Protein AF-H8H0V7-F1 (afdb_monomer_lite)

Organism: Deinococcus gobiensis (strain DSM 21396 / JCM 16679 / CGMCC 1.7299 / I-0) (NCBI:txid745776)

Sequence (82 aa):
MNSSSDSRPAPSDVPLPPGWSRPRELPEARPTLAPALLAFGLAGGTLGLLVSSRAVLVLGALVALLGAGLWAWAAYQETRGE

Radius of gyration: 23.44 Å; chains: 1; bounding box: 33×35×74 Å

Secondary structure (DSSP, 8-state):
-------PPPGGGSPPPTTPPPPP-PPP----SHHHHHHHHHHHHHHHHHTT-HHHHHHHHHHHHHHHHHHHHHHHHHHH--

pLDDT: mean 75.88, std 12.43, range [40.22, 91.88]

Foldseek 3Di:
DDDDDPPDDDPVPDDDDPPDDPDPPDPDPDDDCLVVQLVQLVVQLVVCVVVVPPVSNVSSVVSNVVSVVSVVVVVVVVVVVD

Structure (mmCIF, N/CA/C/O backbone):
data_AF-H8H0V7-F1
#
_entry.id   AF-H8H0V7-F1
#
loop_
_atom_site.group_PDB
_atom_site.id
_atom_site.type_symbol
_atom_site.label_atom_id
_atom_site.label_alt_id
_atom_site.label_comp_id
_atom_site.label_asym_id
_atom_site.label_entity_id
_atom_site.label_seq_id
_atom_site.pdbx_PDB_ins_code
_atom_site.Cartn_x
_atom_site.Cartn_y
_atom_site.Cartn_z
_atom_site.occupancy
_atom_site.B_iso_or_equiv
_atom_site.auth_seq_id
_atom_site.auth_comp_id
_atom_site.auth_asym_id
_atom_site.auth_atom_id
_atom_site.pdbx_PDB_model_num
ATOM 1 N N . MET A 1 1 ? 8.228 19.172 55.467 1.00 40.22 1 MET A N 1
ATOM 2 C CA . MET A 1 1 ? 8.311 19.212 53.991 1.00 40.22 1 MET A CA 1
ATOM 3 C C . MET A 1 1 ? 6.893 19.097 53.462 1.00 40.22 1 MET A C 1
ATOM 5 O O . MET A 1 1 ? 6.269 18.071 53.687 1.00 40.22 1 MET A O 1
ATOM 9 N N . ASN A 1 2 ? 6.356 20.178 52.890 1.00 43.69 2 ASN A N 1
ATOM 10 C CA . ASN A 1 2 ? 4.982 20.237 52.383 1.00 43.69 2 ASN A CA 1
ATOM 11 C C . ASN A 1 2 ? 4.927 19.628 50.976 1.00 43.69 2 ASN A C 1
ATOM 13 O O . ASN A 1 2 ? 5.484 20.200 50.042 1.00 43.69 2 ASN A O 1
ATOM 17 N N . SER A 1 3 ? 4.249 18.491 50.828 1.00 48.88 3 SER A N 1
ATOM 18 C CA . SER A 1 3 ? 3.839 17.948 49.531 1.00 48.88 3 SER A CA 1
ATOM 19 C C . SER A 1 3 ? 2.574 18.674 49.082 1.00 48.88 3 SER A C 1
ATOM 21 O O . SER A 1 3 ? 1.466 18.289 49.444 1.00 48.88 3 SER A O 1
ATOM 23 N N . SER A 1 4 ? 2.738 19.765 48.338 1.00 51.28 4 SER A N 1
ATOM 24 C CA . SER A 1 4 ? 1.632 20.402 47.625 1.00 51.28 4 SER A CA 1
ATOM 25 C C . SER A 1 4 ? 1.227 19.492 46.468 1.00 51.28 4 SER A C 1
ATOM 27 O O . SER A 1 4 ? 1.932 19.412 45.465 1.00 51.28 4 SER A O 1
ATOM 29 N N . SER A 1 5 ? 0.120 18.771 46.624 1.00 56.44 5 SER A N 1
ATOM 30 C CA . SER A 1 5 ? -0.544 18.069 45.530 1.00 56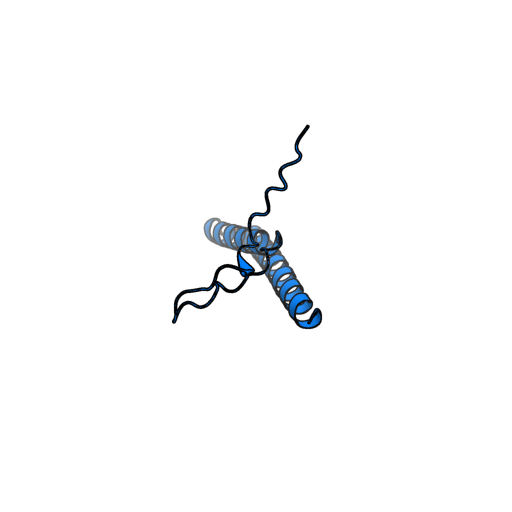.44 5 SER A CA 1
ATOM 31 C C . SER A 1 5 ? -0.944 19.098 44.471 1.00 56.44 5 SER A C 1
ATOM 33 O O . SER A 1 5 ? -1.807 19.940 44.716 1.00 56.44 5 SER A O 1
ATOM 35 N N . ASP A 1 6 ? -0.279 19.062 43.317 1.00 54.41 6 ASP A N 1
ATOM 36 C CA . ASP A 1 6 ? -0.628 19.822 42.115 1.00 54.41 6 ASP A CA 1
ATOM 37 C C . ASP A 1 6 ? -1.930 19.226 41.550 1.00 54.41 6 ASP A C 1
ATOM 39 O O . ASP A 1 6 ? -1.940 18.419 40.622 1.00 54.41 6 ASP A O 1
ATOM 43 N N . SER A 1 7 ? -3.047 19.539 42.211 1.00 58.41 7 SER A N 1
ATOM 44 C CA . SER A 1 7 ? -4.405 19.174 41.809 1.00 58.41 7 SER A CA 1
ATOM 45 C C . SER A 1 7 ? -4.833 20.047 40.632 1.00 58.41 7 SER A C 1
ATOM 47 O O . SER A 1 7 ? -5.749 20.863 40.752 1.00 58.41 7 SER A O 1
ATOM 49 N N . ARG A 1 8 ? -4.156 19.923 39.486 1.00 62.88 8 ARG A N 1
ATOM 50 C CA . ARG A 1 8 ? -4.715 20.453 38.241 1.00 62.88 8 ARG A CA 1
ATOM 51 C C . ARG A 1 8 ? -5.996 19.673 37.945 1.00 62.88 8 ARG A C 1
ATOM 53 O O . ARG A 1 8 ? -5.921 18.447 37.850 1.00 62.88 8 ARG A O 1
ATOM 60 N N . PRO A 1 9 ? -7.156 20.343 37.823 1.00 58.62 9 PRO A N 1
ATOM 61 C CA . PRO A 1 9 ? -8.380 19.676 37.407 1.00 58.62 9 PRO A CA 1
ATOM 62 C C . PRO A 1 9 ? -8.132 19.003 36.059 1.00 58.62 9 PRO A C 1
ATOM 64 O O . PRO A 1 9 ? -7.431 19.559 35.202 1.00 58.62 9 PRO A O 1
ATOM 67 N N . ALA A 1 10 ? -8.664 17.795 35.883 1.00 61.28 10 ALA A N 1
ATOM 68 C CA . ALA A 1 10 ? -8.561 17.127 34.600 1.00 61.28 10 ALA A CA 1
ATOM 69 C C . ALA A 1 10 ? -9.215 18.038 33.543 1.00 61.28 10 ALA A C 1
ATOM 71 O O . ALA A 1 10 ? -10.207 18.707 33.838 1.00 61.28 10 ALA A O 1
ATOM 72 N N . PRO A 1 11 ? -8.695 18.118 32.308 1.00 62.06 11 PRO A N 1
ATOM 73 C CA . PRO A 1 11 ? -9.265 18.978 31.264 1.00 62.06 11 PRO A CA 1
ATOM 74 C C . PRO A 1 11 ? -10.748 18.670 30.964 1.00 62.06 11 PRO A C 1
ATOM 76 O O . PRO A 1 11 ? -11.458 19.498 30.395 1.00 62.06 11 PRO A O 1
ATOM 79 N N . SER A 1 12 ? -11.239 17.507 31.401 1.00 64.50 12 SER A N 1
ATOM 80 C CA . SER A 1 12 ? -12.645 17.096 31.417 1.00 64.50 12 SER A CA 1
ATOM 81 C C . SER A 1 12 ? -13.532 17.830 32.432 1.00 64.50 12 SER A C 1
ATOM 83 O O . SER A 1 12 ? -14.754 17.752 32.309 1.00 64.50 12 SER A O 1
ATOM 85 N N . ASP A 1 13 ? -12.959 18.536 33.402 1.00 62.50 13 ASP A N 1
ATOM 86 C CA . ASP A 1 13 ? -13.688 19.225 34.474 1.00 62.50 13 ASP A CA 1
ATOM 87 C C . ASP A 1 13 ? -13.874 20.721 34.176 1.00 62.50 13 ASP A C 1
ATOM 89 O O . ASP A 1 13 ? -14.544 21.434 34.923 1.00 62.50 13 ASP A O 1
ATOM 93 N N . VAL A 1 14 ? -13.308 21.209 33.064 1.00 72.38 14 VAL A N 1
ATOM 94 C CA . VAL A 1 14 ? -13.498 22.587 32.606 1.00 72.38 14 VAL A CA 1
ATOM 95 C C . VAL A 1 14 ? -14.836 22.680 31.858 1.00 72.38 14 VAL A C 1
ATOM 97 O O . VAL A 1 14 ? -15.004 22.024 30.821 1.00 72.38 14 VAL A O 1
ATOM 100 N N . PRO A 1 15 ? -15.808 23.468 32.353 1.00 68.75 15 PRO A N 1
ATOM 101 C CA . PRO A 1 15 ? -17.066 23.680 31.652 1.00 68.75 15 PRO A CA 1
ATOM 102 C C . PRO A 1 15 ? -16.797 24.373 30.313 1.00 68.75 15 PRO A C 1
ATOM 104 O O . PRO A 1 15 ? -16.155 25.422 30.258 1.00 68.75 15 PRO A O 1
ATOM 107 N N . LEU A 1 16 ? -17.277 23.769 29.223 1.00 71.69 16 LEU A N 1
ATOM 108 C CA . LEU A 1 16 ? -17.175 24.376 27.901 1.00 71.69 16 LEU A CA 1
ATOM 109 C C . LEU A 1 16 ? -18.205 25.503 27.751 1.00 71.69 16 LEU A C 1
ATOM 111 O O . LEU A 1 16 ? -19.316 25.392 28.277 1.00 71.69 16 LEU A O 1
ATOM 115 N N . PRO A 1 17 ? -17.865 26.579 27.024 1.00 79.44 17 PRO A N 1
ATOM 116 C CA . PRO A 1 17 ? -18.819 27.628 26.708 1.00 79.44 17 PRO A CA 1
ATOM 117 C C . PRO A 1 17 ? -20.009 27.072 25.901 1.00 79.44 17 PRO A C 1
ATOM 119 O O . PRO A 1 17 ? -19.864 26.097 25.154 1.00 79.44 17 PRO A O 1
ATOM 122 N N . PRO A 1 18 ? -21.200 27.680 26.031 1.00 75.75 18 PRO A N 1
ATOM 123 C CA . PRO A 1 18 ? -22.393 27.231 25.325 1.00 75.75 18 PRO A CA 1
ATOM 124 C C . PRO A 1 18 ? -22.153 27.238 23.809 1.00 75.75 18 PRO A C 1
ATOM 126 O O . PRO A 1 18 ? -21.707 28.234 23.243 1.00 75.75 18 PRO A O 1
ATOM 129 N N . GLY A 1 19 ? -22.427 26.105 23.157 1.00 78.06 19 GLY A N 1
ATOM 130 C CA . GLY A 1 19 ? -22.197 25.900 21.722 1.00 78.06 19 GLY A CA 1
ATOM 131 C C . GLY A 1 19 ? -20.856 25.250 21.362 1.00 78.06 19 GLY A C 1
ATOM 132 O O . GLY A 1 19 ? -20.653 24.913 20.198 1.00 78.06 19 GLY A O 1
ATOM 133 N N . TRP A 1 20 ? -19.957 25.023 22.325 1.00 79.25 20 TRP A N 1
ATOM 134 C CA . TRP A 1 20 ? -18.726 24.267 22.088 1.00 79.25 20 TRP A CA 1
ATOM 135 C C . TRP A 1 20 ? -18.919 22.785 22.409 1.00 79.25 20 TRP A C 1
ATOM 137 O O . TRP A 1 20 ? -19.153 22.399 23.553 1.00 79.25 20 TRP A O 1
ATOM 147 N N . SER A 1 21 ? -18.773 21.936 21.394 1.00 73.88 21 SER A N 1
ATOM 148 C CA . SER A 1 21 ? -18.589 20.494 21.571 1.00 73.88 21 SER A CA 1
ATOM 149 C C . SER A 1 21 ? -17.113 20.188 21.819 1.00 73.88 21 SER A C 1
ATOM 151 O O . SER A 1 21 ? -16.250 20.765 21.153 1.00 73.88 21 SER A O 1
ATOM 153 N N . ARG A 1 22 ? -16.802 19.254 22.729 1.00 69.44 22 ARG A N 1
ATOM 154 C CA . ARG A 1 22 ? -15.427 18.743 22.858 1.00 69.44 22 ARG A CA 1
ATO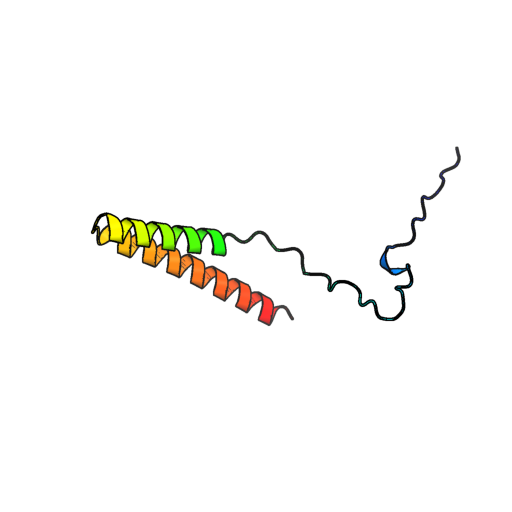M 155 C C . ARG A 1 22 ? -14.961 18.188 21.507 1.00 69.44 22 ARG A C 1
ATOM 157 O O . ARG A 1 22 ? 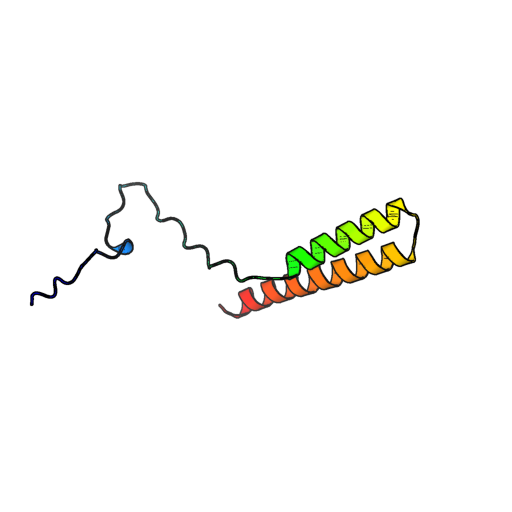-15.756 17.505 20.855 1.00 69.44 22 ARG A O 1
ATOM 164 N N . PRO A 1 23 ? -13.707 18.449 21.087 1.00 73.38 23 PRO A N 1
ATOM 165 C CA . PRO A 1 23 ? -13.106 17.714 19.985 1.00 73.38 23 PRO A CA 1
ATOM 166 C C . PRO A 1 23 ? -13.293 16.224 20.258 1.00 73.38 23 PRO A C 1
ATOM 168 O O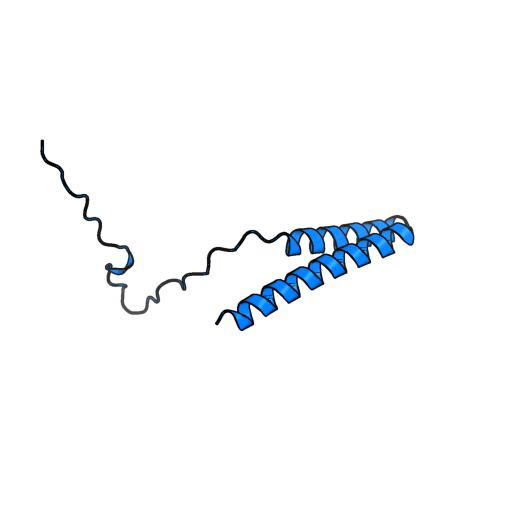 . PRO A 1 23 ? -12.994 15.758 21.357 1.00 73.38 23 PRO A O 1
ATOM 171 N N . ARG A 1 24 ? -13.857 15.497 19.291 1.00 64.75 24 ARG A N 1
ATOM 172 C CA . ARG A 1 24 ? -13.991 14.045 19.397 1.00 64.75 24 ARG A CA 1
ATOM 173 C C . ARG A 1 24 ? -12.590 13.493 19.625 1.00 64.75 24 ARG A C 1
ATOM 175 O O . ARG A 1 24 ? -11.706 13.796 18.826 1.00 64.75 24 ARG A O 1
ATOM 182 N N . GLU A 1 25 ? -12.390 12.738 20.703 1.00 64.25 25 GLU A N 1
ATOM 183 C CA . GLU A 1 25 ? -11.134 12.023 20.901 1.00 64.25 25 GLU A CA 1
ATOM 184 C C . GLU A 1 25 ? -10.967 11.080 19.714 1.00 64.25 25 GLU A C 1
ATOM 186 O O . GLU A 1 25 ? -11.710 10.113 19.540 1.00 64.25 25 GLU A O 1
ATOM 191 N N . LEU A 1 26 ? -10.070 11.465 18.810 1.00 63.00 26 LEU A N 1
ATOM 192 C CA . LEU A 1 26 ? -9.663 10.614 17.715 1.00 63.00 26 LEU A CA 1
ATOM 193 C C . LEU A 1 26 ? -8.790 9.535 18.353 1.00 63.00 26 LEU A C 1
ATOM 195 O O . LEU A 1 26 ? -7.835 9.897 19.046 1.00 63.00 26 LEU A O 1
ATOM 199 N N . PRO A 1 27 ? -9.113 8.242 18.170 1.00 63.28 27 PRO A N 1
ATOM 200 C CA . PRO A 1 27 ? -8.255 7.178 18.665 1.00 63.28 27 PRO A CA 1
ATOM 201 C C . PRO A 1 27 ? -6.842 7.434 18.144 1.00 63.28 27 PRO A C 1
ATOM 203 O O . PRO A 1 27 ? -6.670 7.752 16.963 1.00 63.28 27 PRO A O 1
ATOM 206 N N . GLU A 1 28 ? -5.848 7.365 19.035 1.00 62.44 28 GLU A N 1
ATOM 207 C CA . GLU A 1 28 ? -4.452 7.561 18.653 1.00 62.44 28 GLU A CA 1
ATOM 208 C C . GLU A 1 28 ? -4.154 6.700 17.426 1.00 62.44 28 GLU A C 1
ATOM 210 O O . GLU A 1 28 ? -4.389 5.487 17.430 1.00 62.44 28 GLU A O 1
ATOM 215 N N . ALA A 1 29 ? -3.696 7.347 16.351 1.00 61.56 29 ALA A N 1
ATOM 216 C CA . ALA A 1 29 ? -3.434 6.677 15.092 1.00 61.56 29 ALA A CA 1
ATOM 217 C C . ALA A 1 29 ? -2.379 5.597 15.335 1.00 61.56 29 ALA A C 1
ATOM 219 O O . ALA A 1 29 ? -1.194 5.893 15.513 1.00 61.56 29 ALA A O 1
ATOM 220 N N . ARG A 1 30 ? -2.811 4.333 15.374 1.00 66.56 30 ARG A N 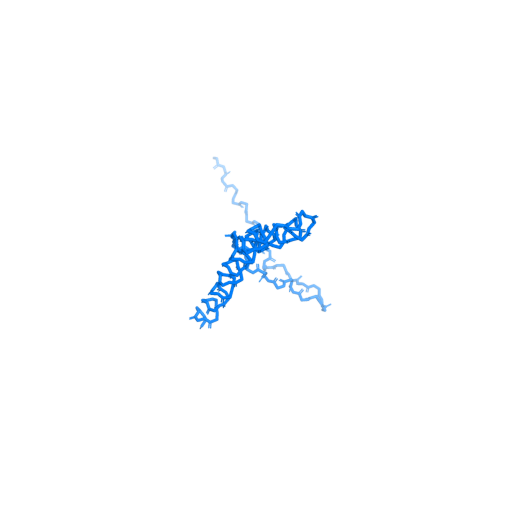1
ATOM 221 C CA . ARG A 1 30 ? -1.885 3.222 15.561 1.00 66.56 30 ARG A CA 1
ATOM 222 C C . ARG A 1 30 ? -0.897 3.229 14.396 1.00 66.56 30 ARG A C 1
ATOM 224 O O . ARG A 1 30 ? -1.332 3.321 13.244 1.00 66.56 30 ARG A O 1
ATOM 231 N N . PRO A 1 31 ? 0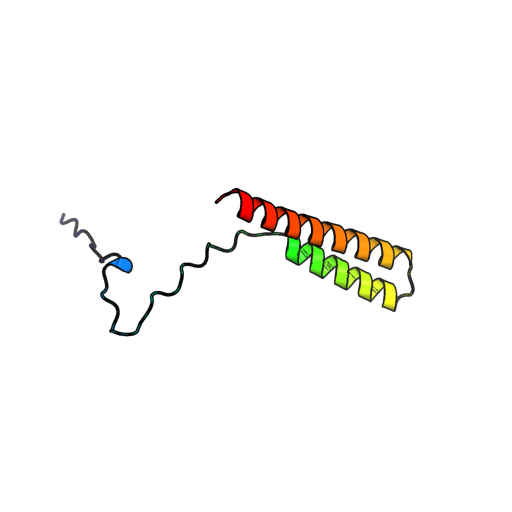.417 3.131 14.656 1.00 66.69 31 PRO A N 1
ATOM 232 C CA . PRO A 1 31 ? 1.401 3.099 13.587 1.00 66.69 31 PRO A CA 1
ATOM 233 C C . PRO A 1 31 ? 1.110 1.896 12.679 1.00 66.69 31 PRO A C 1
ATOM 235 O O . PRO A 1 31 ? 1.231 0.746 13.095 1.00 66.69 31 PRO A O 1
ATOM 238 N N . THR A 1 32 ? 0.688 2.168 11.442 1.00 73.06 32 THR A N 1
ATOM 239 C CA . THR A 1 32 ? 0.357 1.156 10.433 1.00 73.06 32 THR A CA 1
ATOM 240 C C . THR A 1 32 ? 1.278 1.296 9.228 1.00 73.06 32 THR A C 1
ATOM 242 O O . THR A 1 32 ? 1.486 2.389 8.704 1.00 73.06 32 THR A O 1
ATOM 245 N N . LEU A 1 33 ? 1.849 0.175 8.783 1.00 78.94 33 LEU A N 1
ATOM 246 C CA . LEU A 1 33 ? 2.726 0.123 7.607 1.00 78.94 33 LEU A CA 1
ATOM 247 C C . LEU A 1 33 ? 1.941 0.034 6.289 1.00 78.94 33 LEU A C 1
ATOM 249 O O . LEU A 1 33 ? 2.518 0.203 5.216 1.00 78.94 33 LEU A O 1
ATOM 253 N N . ALA A 1 34 ? 0.632 -0.218 6.348 1.00 81.19 34 ALA A N 1
ATOM 254 C CA . ALA A 1 34 ? -0.195 -0.429 5.164 1.00 81.19 34 ALA A CA 1
ATOM 255 C C . ALA A 1 34 ? -0.220 0.774 4.190 1.00 81.19 34 ALA A C 1
ATOM 257 O O . ALA A 1 34 ? -0.030 0.549 2.992 1.00 81.19 34 ALA A O 1
ATOM 258 N N . PRO A 1 35 ? -0.343 2.042 4.645 1.00 80.06 35 PRO A N 1
ATOM 259 C CA . PRO A 1 35 ? -0.291 3.201 3.752 1.00 80.06 35 PRO A CA 1
ATOM 260 C C . PRO A 1 35 ? 1.069 3.350 3.063 1.00 80.06 35 PRO A C 1
ATOM 262 O O . PRO A 1 35 ? 1.135 3.695 1.885 1.00 80.06 35 PRO A O 1
ATOM 265 N N . ALA A 1 36 ? 2.157 3.050 3.780 1.00 83.69 36 ALA A N 1
ATOM 266 C CA . ALA A 1 36 ? 3.511 3.121 3.240 1.00 83.69 36 ALA A CA 1
ATOM 267 C C . ALA A 1 36 ? 3.739 2.065 2.147 1.00 83.69 36 ALA A C 1
ATOM 269 O O . ALA A 1 36 ? 4.265 2.387 1.083 1.00 83.69 36 ALA A O 1
ATOM 270 N N . LEU A 1 37 ? 3.289 0.825 2.372 1.00 81.50 37 LEU A N 1
ATOM 271 C CA . LEU A 1 37 ? 3.358 -0.250 1.376 1.00 81.50 37 LEU A CA 1
ATOM 272 C C . LEU A 1 37 ? 2.519 0.064 0.132 1.00 81.50 37 LEU A C 1
ATOM 274 O O . LEU A 1 37 ? 2.974 -0.161 -0.988 1.00 81.50 37 LEU A O 1
ATOM 278 N N . LEU A 1 38 ? 1.324 0.629 0.317 1.00 80.31 38 LEU A N 1
ATOM 279 C CA . LEU A 1 38 ? 0.453 1.028 -0.786 1.00 80.31 38 LEU A CA 1
ATOM 280 C C . LEU A 1 38 ? 1.086 2.142 -1.636 1.00 80.31 38 LEU A C 1
ATOM 282 O O . LEU A 1 38 ? 1.148 2.026 -2.861 1.00 80.31 38 LEU A O 1
ATOM 286 N N . ALA A 1 39 ? 1.612 3.188 -0.990 1.00 84.62 39 ALA A N 1
ATOM 287 C CA . ALA A 1 39 ? 2.307 4.280 -1.668 1.00 84.62 39 ALA A CA 1
ATOM 288 C C . ALA A 1 39 ? 3.557 3.787 -2.414 1.00 84.62 39 ALA A C 1
ATOM 290 O O . ALA A 1 39 ? 3.777 4.158 -3.568 1.00 84.62 39 ALA A O 1
ATOM 291 N N . PHE A 1 40 ? 4.344 2.908 -1.789 1.00 85.88 40 PHE A N 1
ATOM 292 C CA . PHE A 1 40 ? 5.526 2.319 -2.412 1.00 85.88 40 PHE A CA 1
ATOM 293 C C . PHE A 1 40 ? 5.170 1.442 -3.622 1.00 85.88 40 PHE A C 1
ATOM 295 O O . PHE A 1 40 ? 5.814 1.550 -4.664 1.00 85.88 40 PHE A O 1
ATOM 302 N N . GLY A 1 41 ? 4.120 0.621 -3.527 1.00 80.56 41 GLY A N 1
ATOM 303 C CA . GLY A 1 41 ? 3.636 -0.189 -4.647 1.00 80.56 41 GLY A CA 1
ATOM 304 C C . GLY A 1 41 ? 3.173 0.658 -5.836 1.00 80.56 41 GLY A C 1
ATOM 305 O O . GLY A 1 41 ? 3.552 0.383 -6.975 1.00 80.56 41 GLY A O 1
ATOM 306 N N . LEU A 1 42 ? 2.429 1.740 -5.576 1.00 84.81 42 LEU A N 1
ATOM 307 C CA . LEU A 1 42 ? 2.014 2.696 -6.610 1.00 84.81 42 LEU A CA 1
ATOM 308 C C . LEU A 1 42 ? 3.208 3.400 -7.263 1.00 84.81 42 LEU A C 1
ATOM 310 O O . LEU A 1 42 ? 3.259 3.488 -8.489 1.00 84.81 42 LEU A O 1
ATOM 314 N N . ALA A 1 43 ? 4.181 3.850 -6.466 1.00 87.94 43 ALA A N 1
ATOM 315 C CA . ALA A 1 43 ? 5.404 4.474 -6.968 1.00 87.94 43 ALA A CA 1
ATOM 316 C C . ALA A 1 43 ? 6.259 3.498 -7.802 1.00 87.94 43 ALA A C 1
ATOM 318 O O . ALA A 1 43 ? 6.793 3.860 -8.850 1.00 87.94 43 ALA A O 1
ATOM 319 N N . GLY A 1 44 ? 6.360 2.237 -7.375 1.00 80.50 44 GLY A N 1
ATOM 320 C CA . GLY A 1 44 ? 7.010 1.182 -8.152 1.00 80.50 44 GLY A CA 1
ATOM 321 C C . GLY A 1 44 ? 6.279 0.896 -9.467 1.00 80.50 44 GLY A C 1
ATOM 322 O O . GLY A 1 44 ? 6.915 0.741 -10.508 1.00 80.50 44 GLY A O 1
ATOM 323 N N . GLY A 1 45 ? 4.943 0.894 -9.448 1.00 80.94 45 GLY A N 1
ATOM 324 C CA . GLY A 1 45 ? 4.114 0.746 -10.643 1.00 80.94 45 GLY A CA 1
ATOM 325 C C . GLY A 1 45 ? 4.309 1.886 -11.647 1.00 80.94 45 GLY A C 1
ATOM 326 O O . GLY A 1 45 ? 4.535 1.629 -12.830 1.00 80.94 45 GLY A O 1
ATOM 327 N N . THR A 1 46 ? 4.295 3.145 -11.197 1.00 88.50 46 THR A N 1
ATOM 328 C CA . THR A 1 46 ? 4.552 4.298 -12.079 1.00 88.50 46 THR A CA 1
ATOM 329 C C . THR A 1 46 ? 5.967 4.278 -12.651 1.00 88.50 46 THR A C 1
ATOM 331 O O . THR A 1 46 ? 6.139 4.542 -13.843 1.00 88.50 46 THR A O 1
ATOM 334 N N . LEU A 1 47 ? 6.969 3.880 -11.863 1.00 83.88 47 LEU A N 1
ATOM 335 C CA . LEU A 1 47 ? 8.328 3.671 -12.365 1.00 83.88 47 LEU A CA 1
ATOM 336 C C . LEU A 1 47 ? 8.371 2.566 -13.431 1.00 83.88 47 LEU A C 1
ATOM 338 O O . LEU A 1 47 ? 8.982 2.750 -14.479 1.00 83.88 47 LEU A O 1
ATOM 342 N N . GLY A 1 48 ? 7.685 1.445 -13.207 1.00 79.88 48 GLY A N 1
ATOM 343 C CA . GLY A 1 48 ? 7.601 0.352 -14.175 1.00 79.88 48 GLY A CA 1
ATOM 344 C C . GLY A 1 48 ? 6.984 0.769 -15.514 1.00 79.88 48 GLY A C 1
ATOM 345 O O . GLY A 1 48 ? 7.460 0.322 -16.560 1.00 79.88 48 GLY A O 1
ATOM 346 N N . LEU A 1 49 ? 5.980 1.658 -15.491 1.00 83.19 49 LEU A N 1
ATOM 347 C CA . LEU A 1 49 ? 5.396 2.262 -16.695 1.00 83.19 49 LEU A CA 1
ATOM 348 C C . LEU A 1 49 ? 6.442 3.127 -17.405 1.00 83.19 49 LEU A C 1
ATOM 350 O O . LEU A 1 49 ? 6.617 3.005 -18.615 1.00 83.19 49 LEU A O 1
ATOM 354 N N . LEU A 1 50 ? 7.171 3.950 -16.645 1.00 87.88 50 LEU A N 1
ATOM 355 C CA . LEU A 1 50 ? 8.176 4.871 -17.174 1.00 87.88 50 LEU A CA 1
ATOM 356 C C . LEU A 1 50 ? 9.325 4.146 -17.893 1.00 87.88 50 LEU A C 1
ATOM 358 O O . LEU A 1 50 ? 9.731 4.571 -18.971 1.00 87.88 50 LEU A O 1
ATOM 362 N N . VAL A 1 51 ? 9.820 3.033 -17.341 1.00 91.00 51 VAL A N 1
ATOM 363 C CA . VAL A 1 51 ? 10.885 2.223 -17.970 1.00 91.00 51 VAL A CA 1
ATOM 364 C C . VAL A 1 51 ? 10.365 1.100 -18.879 1.00 91.00 51 VAL A C 1
ATOM 366 O O . VAL A 1 51 ? 11.152 0.279 -19.343 1.00 91.00 51 VAL A O 1
ATOM 369 N N . SER A 1 52 ? 9.052 1.032 -19.144 1.00 88.81 52 SER A N 1
ATOM 370 C CA . SER A 1 52 ? 8.417 -0.033 -19.950 1.00 88.81 52 SER A CA 1
ATOM 371 C C . SER A 1 52 ? 8.762 -1.461 -19.492 1.00 88.81 52 SER A C 1
ATOM 373 O O . SER A 1 52 ? 8.737 -2.416 -20.274 1.00 88.81 52 SER A O 1
ATOM 375 N N . SER A 1 53 ? 9.071 -1.632 -18.205 1.00 88.38 53 SER A N 1
ATOM 376 C CA . SER A 1 53 ? 9.454 -2.921 -17.637 1.00 88.38 53 SER A CA 1
ATOM 377 C C . SER A 1 53 ? 8.243 -3.608 -17.025 1.00 88.38 53 SER A C 1
ATOM 379 O O . SER A 1 53 ? 7.775 -3.259 -15.939 1.00 88.38 53 SER A O 1
ATOM 381 N N . ARG A 1 54 ? 7.758 -4.650 -17.711 1.00 86.44 54 ARG A N 1
ATOM 382 C CA . ARG A 1 54 ? 6.639 -5.479 -17.233 1.00 86.44 54 ARG A CA 1
ATOM 383 C C . ARG A 1 54 ? 6.927 -6.116 -15.872 1.00 86.44 54 ARG A C 1
ATOM 385 O O . ARG A 1 54 ? 6.017 -6.235 -15.062 1.00 86.44 54 ARG A O 1
ATOM 392 N N . ALA A 1 55 ? 8.180 -6.485 -15.605 1.00 86.94 55 ALA A N 1
ATOM 393 C CA . ALA A 1 55 ? 8.577 -7.077 -14.329 1.00 86.94 55 ALA A CA 1
ATOM 394 C C . ALA A 1 55 ? 8.400 -6.092 -13.162 1.00 86.94 55 ALA A C 1
ATOM 396 O O . ALA A 1 55 ? 7.830 -6.447 -12.133 1.00 86.94 55 ALA A O 1
ATOM 397 N N . VAL A 1 56 ? 8.825 -4.838 -13.349 1.00 84.31 56 VAL A N 1
ATOM 398 C CA . VAL A 1 56 ? 8.689 -3.781 -12.334 1.00 84.31 56 VAL A CA 1
ATOM 399 C C . VAL A 1 56 ? 7.218 -3.416 -12.124 1.00 84.31 56 VAL A C 1
ATOM 401 O O . VAL A 1 56 ? 6.793 -3.227 -10.987 1.00 84.31 56 VAL A O 1
ATOM 404 N N . LEU A 1 57 ? 6.421 -3.402 -13.197 1.00 83.75 57 LEU A N 1
ATOM 405 C CA . LEU A 1 57 ? 4.976 -3.183 -13.115 1.00 83.75 57 LEU A CA 1
ATOM 406 C C . LEU A 1 57 ? 4.258 -4.241 -12.284 1.00 83.75 57 LEU A C 1
ATOM 408 O O . LEU A 1 57 ? 3.492 -3.899 -11.385 1.00 83.75 57 LEU A O 1
ATOM 412 N N . VAL A 1 58 ? 4.516 -5.518 -12.574 1.00 90.38 58 VAL A N 1
ATOM 413 C CA . VAL A 1 58 ? 3.918 -6.634 -11.831 1.00 90.38 58 VAL A CA 1
ATOM 414 C C . VAL A 1 58 ? 4.348 -6.583 -10.367 1.00 90.38 58 VAL A C 1
ATOM 416 O O . VAL A 1 58 ? 3.506 -6.735 -9.486 1.00 90.38 58 VAL A O 1
ATOM 419 N N . LEU A 1 59 ? 5.625 -6.300 -10.092 1.00 89.19 59 LEU A N 1
ATOM 420 C CA . LEU A 1 59 ? 6.120 -6.172 -8.724 1.00 89.19 59 LEU A CA 1
ATOM 421 C C . LEU A 1 59 ? 5.432 -5.022 -7.968 1.00 89.19 59 LEU A C 1
ATOM 423 O O . LEU A 1 59 ? 4.952 -5.231 -6.856 1.00 89.19 59 LEU A O 1
ATOM 427 N N . GLY A 1 60 ? 5.326 -3.836 -8.575 1.00 84.69 60 GLY A N 1
ATOM 428 C CA . GLY A 1 60 ? 4.629 -2.690 -7.983 1.00 84.69 60 GLY A CA 1
ATOM 429 C C . GLY A 1 60 ? 3.153 -2.983 -7.700 1.00 84.69 60 GLY A C 1
ATOM 430 O O . GLY A 1 60 ? 2.667 -2.705 -6.604 1.00 84.69 60 GLY A O 1
ATOM 431 N N . ALA A 1 61 ? 2.461 -3.633 -8.642 1.00 86.44 61 ALA A N 1
ATOM 432 C CA . ALA A 1 61 ? 1.069 -4.044 -8.473 1.00 86.44 61 ALA A CA 1
ATOM 433 C C . ALA A 1 61 ? 0.887 -5.054 -7.326 1.00 86.44 61 ALA A C 1
ATOM 435 O O . ALA A 1 61 ? -0.026 -4.899 -6.516 1.00 86.44 61 ALA A O 1
ATOM 436 N N . LEU A 1 62 ? 1.769 -6.054 -7.215 1.00 91.88 62 LEU A N 1
ATOM 437 C CA . LEU A 1 62 ? 1.736 -7.030 -6.120 1.00 91.88 62 LEU A CA 1
ATOM 438 C C . LEU A 1 62 ? 1.938 -6.359 -4.758 1.00 91.88 62 LEU A C 1
ATOM 440 O O . LEU A 1 62 ? 1.202 -6.648 -3.814 1.00 91.88 62 LEU A O 1
ATOM 444 N N . VAL A 1 63 ? 2.896 -5.435 -4.656 1.00 88.56 63 VAL A N 1
ATOM 445 C CA . VAL A 1 63 ? 3.150 -4.701 -3.408 1.00 88.56 63 VAL A CA 1
ATOM 446 C C . VAL A 1 63 ? 1.973 -3.787 -3.050 1.00 88.56 63 VAL A C 1
ATOM 448 O O . VAL A 1 63 ? 1.568 -3.744 -1.888 1.00 88.56 63 VAL A O 1
ATOM 451 N N . ALA A 1 64 ? 1.366 -3.118 -4.034 1.00 84.75 64 ALA A N 1
ATOM 452 C CA . ALA A 1 64 ? 0.175 -2.298 -3.817 1.00 84.75 64 ALA A CA 1
ATOM 453 C C . ALA A 1 64 ? -1.022 -3.136 -3.331 1.00 84.75 64 ALA A C 1
ATOM 455 O O . ALA A 1 64 ? -1.712 -2.729 -2.396 1.00 84.75 64 ALA A O 1
ATOM 456 N N . LEU A 1 65 ? -1.237 -4.324 -3.911 1.00 88.44 65 LEU A N 1
ATOM 457 C CA . LEU A 1 65 ? -2.282 -5.261 -3.483 1.00 88.44 65 LEU A CA 1
ATOM 458 C C . LEU A 1 65 ? -2.057 -5.766 -2.053 1.00 88.44 65 LEU A C 1
ATOM 460 O O . LEU A 1 65 ? -3.008 -5.827 -1.277 1.00 88.44 65 LEU A O 1
ATOM 464 N N . LEU A 1 66 ? -0.813 -6.078 -1.682 1.00 89.62 66 LEU A N 1
ATOM 465 C CA . LEU A 1 66 ? -0.450 -6.445 -0.308 1.00 89.62 66 LEU A CA 1
ATOM 466 C C . LEU A 1 66 ? -0.744 -5.307 0.679 1.00 89.62 66 LEU A C 1
ATOM 468 O O . LEU A 1 66 ? -1.359 -5.543 1.719 1.00 89.62 66 LEU A O 1
ATOM 472 N N . GLY A 1 67 ? -0.361 -4.073 0.338 1.00 84.38 67 GLY A N 1
ATOM 473 C CA . GLY A 1 67 ? -0.673 -2.888 1.139 1.00 84.38 67 GLY A CA 1
ATOM 474 C C . GLY A 1 67 ? -2.181 -2.682 1.311 1.00 84.38 67 GLY A C 1
ATOM 475 O O . GLY A 1 67 ? -2.651 -2.502 2.433 1.00 84.38 67 GLY A O 1
ATOM 476 N N . ALA A 1 68 ? -2.948 -2.791 0.222 1.00 84.75 68 ALA A N 1
ATOM 477 C CA . ALA A 1 68 ? -4.405 -2.664 0.243 1.00 84.75 68 ALA A CA 1
ATOM 478 C C . ALA A 1 68 ? -5.075 -3.769 1.074 1.00 84.75 68 ALA A C 1
ATOM 480 O O . ALA A 1 68 ? -5.977 -3.484 1.858 1.00 84.75 68 ALA A O 1
ATOM 481 N N . GLY A 1 69 ? -4.612 -5.015 0.945 1.00 89.25 69 GLY A N 1
ATOM 482 C CA . GLY A 1 69 ? -5.122 -6.151 1.712 1.00 89.25 69 GLY A CA 1
ATOM 483 C C . GLY A 1 69 ? -4.875 -6.001 3.212 1.00 89.25 69 GLY A C 1
ATOM 484 O O . GLY A 1 69 ? -5.789 -6.210 4.005 1.00 89.25 69 GLY A O 1
ATOM 485 N N . LEU A 1 70 ? -3.674 -5.565 3.607 1.00 88.12 70 LEU A N 1
ATOM 486 C CA . LEU A 1 70 ? -3.361 -5.266 5.009 1.00 88.12 70 LEU A CA 1
ATOM 487 C C . LEU A 1 70 ? -4.215 -4.118 5.553 1.00 88.12 70 LEU A C 1
ATOM 489 O O . LEU A 1 70 ? -4.659 -4.178 6.698 1.00 88.12 70 LEU A O 1
ATOM 493 N N . TRP A 1 71 ? -4.469 -3.095 4.736 1.00 84.38 71 TRP A N 1
ATOM 494 C CA . TRP A 1 71 ? -5.310 -1.967 5.126 1.00 84.38 71 TRP A CA 1
ATOM 495 C C . TRP A 1 71 ? -6.776 -2.379 5.304 1.00 84.38 71 TRP A C 1
ATOM 497 O O . TRP A 1 71 ? -7.382 -2.073 6.328 1.00 84.38 71 TRP A O 1
ATOM 507 N N . ALA A 1 72 ? -7.319 -3.153 4.360 1.00 86.94 72 ALA A N 1
ATOM 508 C CA . ALA A 1 72 ? -8.672 -3.695 4.440 1.00 86.94 72 ALA A CA 1
ATOM 509 C C . ALA A 1 72 ? -8.840 -4.655 5.628 1.00 86.94 72 ALA A C 1
ATOM 511 O O . ALA A 1 72 ? -9.858 -4.619 6.315 1.00 86.94 72 ALA A O 1
ATOM 512 N N . TRP A 1 73 ? -7.831 -5.485 5.907 1.00 86.50 73 TRP A N 1
ATOM 513 C CA . TRP A 1 73 ? -7.833 -6.378 7.064 1.00 86.50 73 TRP A CA 1
ATOM 514 C C . TRP A 1 73 ? -7.798 -5.613 8.389 1.00 86.50 73 TRP A C 1
ATOM 516 O O . TRP A 1 73 ? -8.541 -5.950 9.308 1.00 86.50 73 TRP A O 1
ATOM 526 N N . ALA A 1 74 ? -6.972 -4.567 8.487 1.00 85.00 74 ALA A N 1
ATOM 527 C CA . ALA A 1 74 ? -6.928 -3.708 9.667 1.00 85.00 74 ALA A CA 1
ATOM 528 C C . ALA A 1 74 ? -8.288 -3.036 9.922 1.00 85.00 74 ALA A C 1
ATOM 530 O O . ALA A 1 74 ? -8.802 -3.126 11.035 1.00 85.00 74 ALA A O 1
ATOM 531 N N . ALA A 1 75 ? -8.909 -2.473 8.879 1.00 81.56 75 ALA A N 1
ATOM 532 C CA . ALA A 1 75 ? -10.244 -1.880 8.968 1.00 81.56 75 ALA A CA 1
ATOM 533 C C . ALA A 1 75 ? -11.309 -2.910 9.391 1.00 81.56 75 ALA A C 1
ATOM 535 O O . ALA A 1 75 ? -12.173 -2.628 10.215 1.00 81.56 75 ALA A O 1
ATOM 536 N N . TYR A 1 76 ? -11.224 -4.139 8.876 1.00 84.00 76 TYR A N 1
ATOM 537 C CA . TYR A 1 76 ? -12.141 -5.214 9.249 1.00 84.00 76 TYR A CA 1
ATOM 538 C C . TYR A 1 76 ? -12.016 -5.636 10.720 1.00 84.00 76 TYR A C 1
ATOM 540 O O . TYR A 1 76 ? -13.019 -5.905 11.382 1.00 84.00 76 TYR A O 1
ATOM 548 N N . GLN A 1 77 ? -10.793 -5.679 11.250 1.00 80.75 77 GLN A N 1
ATOM 549 C CA . GLN A 1 77 ? -10.551 -5.993 12.659 1.00 80.75 77 GLN A CA 1
ATOM 550 C C . GLN A 1 77 ? -11.054 -4.885 13.588 1.00 80.75 77 GLN A C 1
ATOM 552 O O . GLN A 1 77 ? -11.588 -5.202 14.648 1.00 80.75 77 GLN A O 1
ATOM 557 N N . GLU A 1 78 ? -10.957 -3.615 13.184 1.00 78.31 78 GLU A N 1
ATOM 558 C CA . GLU A 1 78 ? -11.589 -2.505 13.911 1.00 78.31 78 GLU A CA 1
ATOM 559 C C . GLU A 1 78 ? -13.112 -2.685 13.985 1.00 78.31 78 GLU A C 1
ATOM 561 O O . GLU A 1 78 ? -13.672 -2.590 15.070 1.00 78.31 78 GLU A O 1
ATOM 566 N N . THR A 1 79 ? -13.772 -3.082 12.889 1.00 76.19 79 THR A N 1
ATOM 567 C CA . THR A 1 79 ? -15.238 -3.300 12.882 1.00 76.19 79 THR A CA 1
ATOM 568 C C . THR A 1 79 ? -15.724 -4.511 13.682 1.00 76.19 79 THR A C 1
ATOM 570 O O . THR A 1 79 ? -16.922 -4.652 13.904 1.00 76.19 79 THR A O 1
ATOM 573 N N . ARG A 1 80 ? -14.824 -5.420 14.075 1.00 72.81 80 ARG A N 1
ATOM 574 C CA . ARG A 1 80 ? -15.143 -6.605 14.893 1.00 72.81 80 ARG A CA 1
ATOM 575 C C . ARG A 1 80 ? -14.743 -6.464 16.361 1.00 72.81 80 ARG A C 1
ATOM 577 O O . ARG A 1 80 ? -15.066 -7.348 17.148 1.00 72.81 80 ARG A O 1
ATOM 584 N N . GLY A 1 81 ? -13.967 -5.432 16.691 1.00 59.69 81 GLY A N 1
ATOM 585 C CA . GLY A 1 81 ? -13.509 -5.144 18.050 1.00 59.69 81 GLY A CA 1
ATOM 586 C C . GLY A 1 81 ? -14.481 -4.289 18.868 1.00 59.69 81 GLY A C 1
ATOM 587 O O . GLY A 1 81 ? -14.239 -4.113 20.061 1.00 59.69 81 GLY A O 1
ATOM 588 N N . GLU A 1 82 ? -15.539 -3.775 18.232 1.00 49.16 82 GLU A N 1
ATOM 589 C CA . GLU A 1 82 ? -16.711 -3.128 18.846 1.00 49.16 82 GLU A CA 1
ATOM 590 C C . GLU A 1 82 ? -17.857 -4.133 19.043 1.00 49.16 82 GLU A C 1
ATOM 592 O O . GLU A 1 82 ? -18.559 -4.016 20.073 1.00 49.16 82 GLU A O 1
#